Protein AF-A0A941Z2E1-F1 (afdb_monomer)

pLDDT: mean 88.98, std 11.68, range [58.47, 98.69]

Nearest PDB structures (foldseek):
  5fku-assembly1_A  TM=5.922E-01  e=8.505E+00  Escherichia coli K-12

Mean predicted aligned error: 8.79 Å

Foldseek 3Di:
DVVVVVVVVVVVVVVVVVVVVVVVPDDDAAEQEFAPDPVRQVVSVVVCVVCVVVVGHHDYHYHPDDD

Solvent-accessible surface area (backbone atoms only — not comparable to full-atom values): 3907 Å² total; per-residue (Å²): 114,70,69,60,54,53,51,54,52,51,54,51,52,52,53,52,54,56,59,59,60,62,68,79,70,76,70,81,57,46,76,33,69,14,40,74,42,76,69,35,47,54,52,25,50,54,51,28,54,52,35,45,77,71,74,37,60,48,41,70,49,74,55,55,65,84,133

Sequence (67 aa):
MYRAALLAWRVLACALMAALSTAAAAAEPVTVGSKRFTESYVLGEIVRQTLERAGVPAVHRRGLGNT

Radius of gyration: 22.79 Å; Cα contacts (8 Å, |Δi|>4): 64; chains: 1; bounding box: 50×19×58 Å

Secondary structure (DSSP, 8-state):
-HHHHHHHHHHHHHHHHHHHHHHTT-PPPEEEE--SSHHHHHHHHHHHHHHHHTT--EEEE------

Structure (mmCIF, N/CA/C/O backbone):
data_AF-A0A941Z2E1-F1
#
_entry.id   AF-A0A941Z2E1-F1
#
loop_
_atom_site.group_PDB
_atom_site.id
_atom_site.type_symbol
_atom_site.label_atom_id
_atom_site.label_alt_id
_atom_site.label_comp_id
_atom_site.label_asym_id
_atom_site.label_entity_id
_atom_site.label_seq_id
_atom_site.pdbx_PDB_ins_code
_atom_site.Cartn_x
_atom_site.Cartn_y
_atom_site.Cartn_z
_atom_site.occupancy
_atom_site.B_iso_or_equiv
_atom_site.auth_seq_id
_atom_site.auth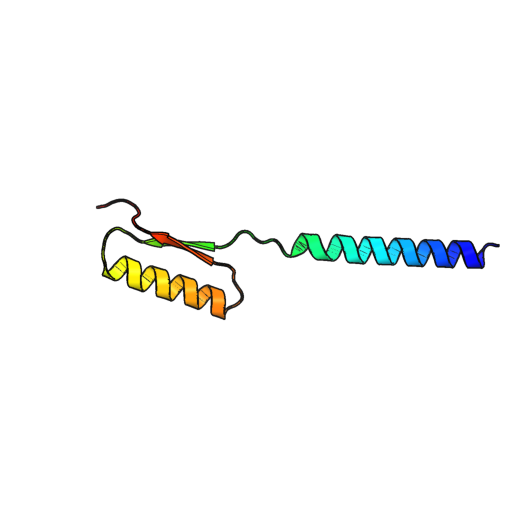_comp_id
_atom_site.auth_asym_id
_atom_site.auth_atom_id
_atom_site.pdbx_PDB_model_num
ATOM 1 N N . MET A 1 1 ? -34.949 7.542 40.447 1.00 62.19 1 MET A N 1
ATOM 2 C CA . MET A 1 1 ? -34.732 8.520 39.354 1.00 62.19 1 MET A CA 1
ATOM 3 C C . MET A 1 1 ? -33.245 8.709 39.025 1.00 62.19 1 MET A C 1
ATOM 5 O O . MET A 1 1 ? -32.879 8.477 37.883 1.00 62.19 1 MET A O 1
ATOM 9 N N . TYR A 1 2 ? -32.357 8.973 39.995 1.00 70.62 2 TYR A N 1
ATOM 10 C CA . TYR A 1 2 ? -30.906 9.149 39.752 1.00 70.62 2 TYR A CA 1
ATOM 11 C C . TYR A 1 2 ? -30.170 7.953 39.106 1.00 70.62 2 TYR A C 1
ATOM 13 O O . TYR A 1 2 ? -29.312 8.150 38.254 1.00 70.62 2 TYR A O 1
ATOM 21 N N . ARG A 1 3 ? -30.524 6.701 39.445 1.00 75.69 3 ARG A N 1
ATOM 22 C CA . ARG A 1 3 ? -29.869 5.495 38.885 1.00 75.69 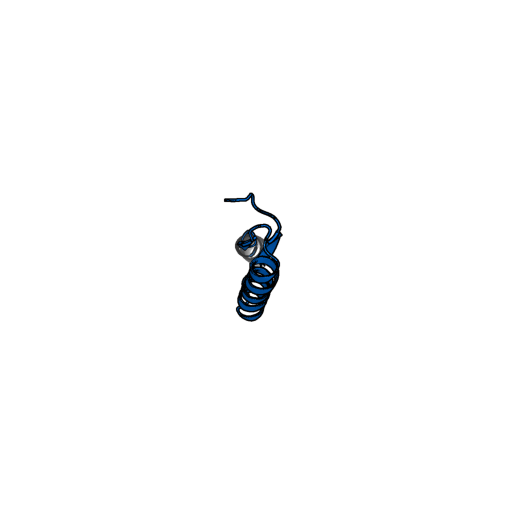3 ARG A CA 1
ATOM 23 C C . ARG A 1 3 ? -30.130 5.288 37.387 1.00 75.69 3 ARG A C 1
ATOM 25 O O . ARG A 1 3 ? -29.236 4.840 36.682 1.00 75.69 3 ARG A O 1
ATOM 32 N N . ALA A 1 4 ? -31.325 5.631 36.904 1.00 78.19 4 ALA A N 1
ATOM 33 C CA . ALA A 1 4 ? -31.668 5.531 35.484 1.00 78.19 4 ALA A CA 1
ATOM 34 C C . ALA A 1 4 ? -30.945 6.609 34.657 1.00 78.19 4 ALA A C 1
ATOM 36 O O . ALA A 1 4 ? -30.412 6.311 33.593 1.00 78.19 4 ALA A O 1
ATOM 37 N N . ALA A 1 5 ? -30.837 7.829 35.195 1.00 81.81 5 ALA A N 1
ATOM 38 C CA . ALA A 1 5 ? -30.060 8.910 34.587 1.00 81.81 5 ALA A CA 1
ATOM 39 C C . ALA A 1 5 ? -28.555 8.579 34.517 1.00 81.81 5 ALA A C 1
ATOM 41 O O . ALA A 1 5 ? -27.918 8.799 33.491 1.00 81.81 5 ALA A O 1
ATOM 42 N N . LEU A 1 6 ? -28.002 7.967 35.572 1.00 84.00 6 LEU A N 1
ATOM 43 C CA . LEU A 1 6 ? -26.616 7.481 35.600 1.00 84.00 6 LEU A CA 1
ATOM 44 C C . LEU A 1 6 ? -26.346 6.398 34.543 1.00 84.00 6 LEU A C 1
ATOM 46 O O . LEU A 1 6 ? -25.287 6.407 33.922 1.00 84.00 6 LEU A O 1
ATOM 50 N N . LEU A 1 7 ? -27.283 5.471 34.321 1.00 88.56 7 LEU A N 1
ATOM 51 C CA . LEU A 1 7 ? -27.149 4.444 33.281 1.00 88.56 7 LEU A CA 1
ATOM 52 C C . LEU A 1 7 ? -27.202 5.053 31.875 1.00 88.56 7 LEU A C 1
ATOM 54 O O . LEU A 1 7 ? -26.349 4.736 31.050 1.00 88.56 7 LEU A O 1
ATOM 58 N N . ALA A 1 8 ? -28.139 5.972 31.628 1.00 89.00 8 ALA A N 1
ATOM 59 C CA . ALA A 1 8 ? -28.244 6.677 30.351 1.00 89.00 8 ALA A CA 1
ATOM 60 C C . ALA A 1 8 ? -26.959 7.457 30.017 1.00 89.00 8 ALA A C 1
ATOM 62 O O . ALA A 1 8 ? -26.465 7.386 28.893 1.00 89.00 8 ALA A O 1
ATOM 63 N N . TRP A 1 9 ? -26.363 8.126 31.011 1.00 90.62 9 TRP A N 1
ATOM 64 C CA . TRP A 1 9 ? -25.110 8.861 30.830 1.00 90.62 9 TRP A CA 1
ATOM 65 C C . TRP A 1 9 ? -23.925 7.944 30.497 1.00 90.62 9 TRP A C 1
ATOM 67 O O . TRP A 1 9 ? -23.102 8.272 29.645 1.00 90.62 9 TRP A O 1
ATOM 77 N N . ARG A 1 10 ? -23.850 6.763 31.125 1.00 93.44 10 ARG A N 1
ATOM 78 C CA . ARG A 1 10 ? -22.801 5.767 30.839 1.00 93.44 10 ARG A CA 1
ATOM 79 C C . ARG A 1 10 ? -22.926 5.196 29.431 1.00 93.44 10 ARG A C 1
ATOM 81 O O . ARG A 1 10 ? -21.915 5.059 28.752 1.00 93.44 10 ARG A O 1
ATOM 88 N N . VAL A 1 11 ? -24.148 4.909 28.981 1.00 93.56 11 VAL A N 1
ATOM 89 C CA . VAL A 1 11 ? -24.406 4.431 27.613 1.00 93.56 11 VAL A CA 1
ATOM 90 C C . VAL A 1 11 ? -24.005 5.491 26.587 1.00 93.56 11 VAL A C 1
ATOM 92 O O . VAL A 1 11 ? -23.300 5.173 25.630 1.00 93.56 11 VAL A O 1
ATOM 95 N N . LEU A 1 12 ? -24.379 6.753 26.816 1.00 94.06 12 LEU A N 1
ATOM 96 C CA . LEU A 1 12 ? -24.002 7.862 25.939 1.00 94.06 12 LEU A CA 1
ATOM 97 C C . LEU A 1 12 ? -22.477 8.047 25.874 1.00 94.06 12 LEU A C 1
ATOM 99 O O . LEU A 1 12 ? -21.921 8.180 24.786 1.00 94.06 12 LEU A O 1
ATOM 103 N N . ALA A 1 13 ? -21.791 7.994 27.020 1.00 92.88 13 ALA A N 1
ATOM 104 C CA . ALA A 1 13 ? -20.334 8.097 27.079 1.00 92.88 13 ALA A CA 1
ATOM 105 C C . ALA A 1 13 ? -19.632 6.944 26.337 1.00 92.88 13 ALA A C 1
ATOM 107 O O . ALA A 1 13 ? -18.693 7.186 25.578 1.00 92.88 13 ALA A O 1
ATOM 108 N N . CYS A 1 14 ? -20.105 5.701 26.496 1.00 92.44 14 CYS A N 1
ATOM 109 C CA . CYS A 1 14 ? -19.578 4.550 25.755 1.00 92.44 14 CYS A CA 1
ATOM 110 C C . CYS A 1 14 ? -19.792 4.685 24.241 1.00 92.44 14 CYS A C 1
ATOM 112 O O . CYS A 1 14 ? -18.875 4.393 23.475 1.00 92.44 14 CYS A O 1
ATOM 114 N N . ALA A 1 15 ? -20.964 5.156 23.806 1.00 90.25 15 ALA A N 1
ATOM 115 C CA . ALA A 1 15 ? -21.250 5.380 22.390 1.00 90.25 15 ALA A CA 1
ATOM 116 C C . ALA A 1 15 ? -20.329 6.452 21.781 1.00 90.25 15 ALA A C 1
ATOM 118 O O . ALA A 1 15 ? -19.795 6.257 20.689 1.00 90.25 15 ALA A O 1
ATOM 119 N N . LEU A 1 16 ? -20.077 7.546 22.510 1.00 90.00 16 LEU A N 1
ATOM 120 C CA . LEU A 1 16 ? -19.142 8.595 22.089 1.00 90.00 16 LEU A CA 1
ATOM 121 C C . LEU A 1 16 ? -17.698 8.086 21.982 1.00 90.00 16 LEU A C 1
ATOM 123 O O . LEU A 1 16 ? -17.015 8.387 21.005 1.00 90.00 16 LEU A O 1
ATOM 127 N N . MET A 1 17 ? -17.237 7.288 22.950 1.00 87.06 17 MET A N 1
ATOM 128 C CA . MET A 1 17 ? -15.891 6.702 22.906 1.00 87.06 17 MET A CA 1
ATOM 129 C C . MET A 1 17 ? -15.727 5.733 21.725 1.00 87.06 17 MET A C 1
ATOM 131 O O . MET A 1 17 ? -14.709 5.773 21.031 1.00 87.06 17 MET A O 1
ATOM 135 N N . ALA A 1 18 ? -16.739 4.905 21.447 1.00 84.88 18 ALA A N 1
ATOM 136 C CA . ALA A 1 18 ? -16.724 3.996 20.302 1.00 84.88 18 ALA A CA 1
ATOM 137 C C . ALA A 1 18 ? -16.695 4.755 18.963 1.00 84.88 18 ALA A C 1
ATOM 139 O O . ALA A 1 18 ? -15.928 4.394 18.072 1.00 84.88 18 ALA A O 1
ATOM 140 N N . ALA A 1 19 ? -17.461 5.844 18.842 1.00 82.38 19 ALA A N 1
ATOM 141 C CA . ALA A 1 19 ? -17.491 6.676 17.639 1.00 82.38 19 ALA A CA 1
ATOM 142 C C . ALA A 1 19 ? -16.169 7.427 17.385 1.00 82.38 19 ALA A C 1
ATOM 144 O O . ALA A 1 19 ? -15.754 7.577 16.239 1.00 82.38 19 ALA A O 1
ATOM 145 N N . LEU A 1 20 ? -15.468 7.872 18.434 1.00 78.00 20 LEU A N 1
ATOM 146 C CA . LEU A 1 20 ? -14.145 8.495 18.276 1.00 78.00 20 LEU A CA 1
ATOM 147 C C . LEU A 1 20 ? -13.062 7.489 17.851 1.00 78.00 20 LEU A C 1
ATOM 149 O O . LEU A 1 20 ? -12.100 7.867 17.186 1.00 78.00 20 LEU A O 1
ATOM 153 N N . SER A 1 21 ? -13.227 6.210 18.195 1.00 69.62 21 SER A N 1
ATOM 154 C CA . SER A 1 21 ? -12.243 5.161 17.895 1.00 69.62 21 SER A CA 1
ATOM 155 C C . SER A 1 21 ? -12.130 4.862 16.394 1.00 69.62 21 SER A C 1
ATOM 157 O O . SER A 1 21 ? -11.077 4.431 15.930 1.00 69.62 21 SER A O 1
ATOM 159 N N . THR A 1 22 ? -13.183 5.115 15.608 1.00 62.22 22 THR A N 1
ATOM 160 C CA . THR A 1 22 ? -13.199 4.812 14.167 1.00 62.22 22 THR A CA 1
ATOM 161 C C . THR A 1 22 ? -12.515 5.878 13.311 1.00 62.22 22 THR A C 1
ATOM 163 O O . THR A 1 22 ? -12.063 5.575 12.211 1.00 62.22 22 THR A O 1
ATOM 166 N N . ALA A 1 23 ? -12.400 7.117 13.800 1.00 59.50 23 ALA A N 1
ATOM 167 C CA . ALA A 1 23 ? -11.791 8.214 13.042 1.00 59.50 23 ALA A CA 1
ATOM 168 C C . ALA A 1 23 ? -10.257 8.100 12.942 1.00 59.50 23 ALA A C 1
ATOM 170 O O . ALA A 1 23 ? -9.657 8.623 12.009 1.00 59.50 23 ALA A O 1
ATOM 171 N N . ALA A 1 24 ? -9.620 7.379 13.869 1.00 58.47 24 ALA A N 1
ATOM 172 C CA . ALA A 1 24 ? -8.166 7.222 13.914 1.00 58.47 24 ALA A CA 1
ATOM 173 C C . ALA A 1 24 ? -7.599 6.235 12.869 1.00 58.47 24 ALA A C 1
ATOM 175 O O . ALA A 1 24 ? -6.383 6.122 12.743 1.00 58.47 24 ALA A O 1
ATOM 176 N N . ALA A 1 25 ? -8.450 5.518 12.123 1.00 60.53 25 ALA A N 1
ATOM 177 C CA . ALA A 1 25 ? -8.030 4.434 11.230 1.00 60.53 25 ALA A CA 1
ATOM 178 C C . ALA A 1 25 ? -7.888 4.827 9.744 1.00 60.53 25 ALA A C 1
ATOM 180 O O . ALA A 1 25 ? -7.472 3.999 8.936 1.00 60.53 25 ALA A O 1
ATOM 181 N N . ALA A 1 26 ? -8.214 6.063 9.358 1.00 66.62 26 ALA A N 1
ATOM 182 C CA . ALA A 1 26 ? -8.143 6.509 7.965 1.00 66.62 26 ALA A CA 1
ATOM 183 C C . ALA A 1 26 ? -6.786 7.167 7.652 1.00 66.62 26 ALA A C 1
ATOM 185 O O . ALA A 1 26 ? -6.705 8.374 7.436 1.00 66.62 26 ALA A O 1
ATOM 186 N N . ALA A 1 27 ? -5.702 6.38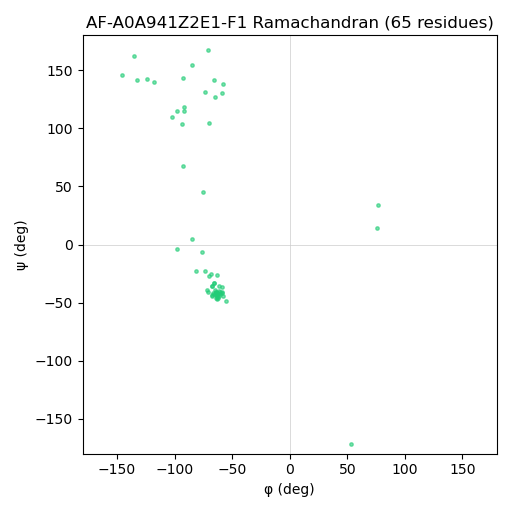8 7.667 1.00 74.69 27 ALA A N 1
ATOM 187 C CA . ALA A 1 27 ? -4.430 6.856 7.119 1.00 74.69 27 ALA A CA 1
ATOM 188 C C . ALA A 1 27 ? -4.507 6.866 5.583 1.00 74.69 27 ALA A C 1
ATOM 190 O O . ALA A 1 27 ? -4.921 5.876 4.978 1.00 74.69 27 ALA A O 1
ATOM 191 N N . GLU A 1 28 ? -4.102 7.974 4.957 1.00 89.06 28 GLU A N 1
ATOM 192 C CA . GLU A 1 28 ? -4.002 8.060 3.496 1.00 89.06 28 GLU A CA 1
ATOM 193 C C . GLU A 1 28 ? -3.054 6.974 2.953 1.00 89.06 28 GLU A C 1
ATOM 195 O O . GLU A 1 28 ? -1.991 6.734 3.539 1.00 89.06 28 GLU A O 1
ATOM 200 N N . PRO A 1 29 ? -3.403 6.308 1.837 1.00 93.81 29 PRO A N 1
ATOM 201 C CA . PRO A 1 29 ? -2.583 5.244 1.284 1.00 93.81 29 PRO A CA 1
ATOM 202 C C . PRO A 1 29 ? -1.239 5.772 0.775 1.00 93.81 29 PRO A C 1
ATOM 204 O O . PRO A 1 29 ? -1.139 6.819 0.129 1.00 93.81 29 PRO A O 1
ATOM 207 N N . VAL A 1 30 ? -0.186 4.989 0.994 1.00 96.75 30 VAL A N 1
ATOM 208 C CA . VAL A 1 30 ? 1.156 5.291 0.493 1.00 96.75 30 VAL A CA 1
ATOM 209 C C . VAL A 1 30 ? 1.160 5.243 -1.035 1.00 96.75 30 VAL A C 1
ATOM 211 O O . VAL A 1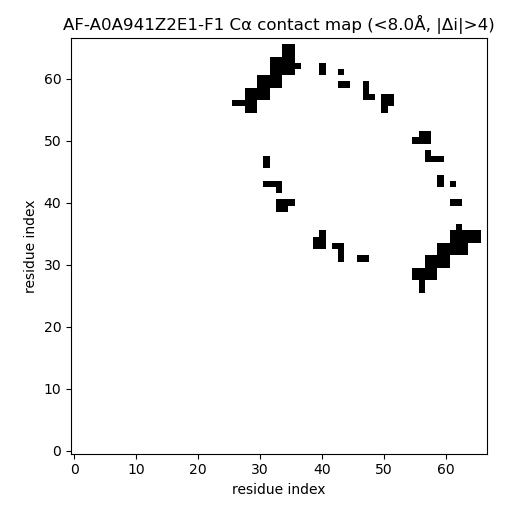 30 ? 0.774 4.246 -1.643 1.00 96.75 30 VAL A O 1
ATOM 214 N N . THR A 1 31 ? 1.642 6.305 -1.681 1.00 97.75 31 THR A N 1
ATOM 215 C CA . THR A 1 31 ? 1.794 6.333 -3.141 1.00 97.75 31 THR A CA 1
ATOM 216 C C . THR A 1 31 ? 3.185 5.861 -3.554 1.00 97.75 31 THR A C 1
ATOM 218 O O . THR A 1 31 ? 4.183 6.532 -3.296 1.00 97.75 31 THR A O 1
ATOM 221 N N . VAL A 1 32 ? 3.251 4.734 -4.260 1.00 98.19 32 VAL A N 1
ATOM 222 C CA . VAL A 1 32 ? 4.471 4.211 -4.883 1.00 98.19 32 VAL A CA 1
ATOM 223 C C . VAL A 1 32 ? 4.561 4.735 -6.312 1.00 98.19 32 VAL A C 1
ATOM 225 O O . VAL A 1 32 ? 3.691 4.457 -7.132 1.00 98.19 32 VAL A O 1
ATOM 228 N N . GLY A 1 33 ? 5.602 5.501 -6.625 1.00 97.62 33 GLY A N 1
ATOM 229 C CA . GLY A 1 33 ? 5.840 6.033 -7.966 1.00 97.62 33 GLY A CA 1
ATOM 230 C C . GLY A 1 33 ? 6.746 5.141 -8.815 1.00 97.62 33 GLY A C 1
ATOM 231 O O . GLY A 1 33 ? 7.731 4.614 -8.305 1.00 97.62 33 GLY A O 1
ATOM 232 N N . SER A 1 34 ? 6.480 5.031 -10.120 1.00 97.62 34 SER A N 1
ATOM 233 C CA . SER A 1 34 ? 7.404 4.391 -11.074 1.00 97.62 34 SER A CA 1
ATOM 234 C C . SER A 1 34 ? 7.620 5.224 -12.336 1.00 97.62 34 SER A C 1
ATOM 236 O O . SER A 1 34 ? 6.692 5.842 -12.860 1.00 97.62 34 SER A O 1
ATOM 238 N N . LYS A 1 35 ? 8.858 5.235 -12.841 1.00 95.56 35 LYS A N 1
ATOM 239 C CA . LYS A 1 35 ? 9.227 5.8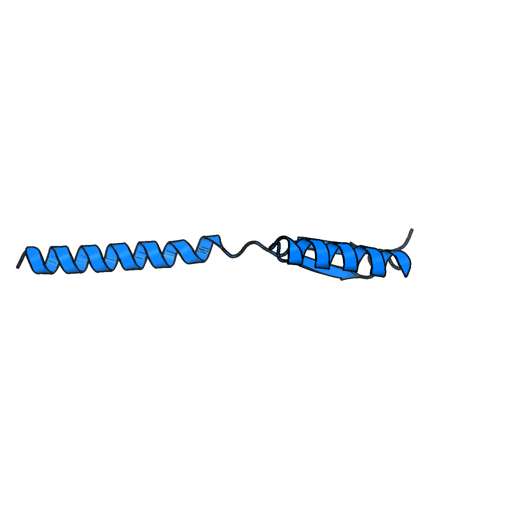65 -14.122 1.00 95.56 35 LYS A CA 1
ATOM 240 C C . LYS A 1 35 ? 8.683 5.074 -15.314 1.00 95.56 35 LYS A C 1
ATOM 242 O O . LYS A 1 35 ? 8.264 3.931 -15.158 1.00 95.56 35 LYS A O 1
ATOM 247 N N . ARG A 1 36 ? 8.716 5.658 -16.519 1.00 95.38 36 ARG A N 1
ATOM 248 C CA . ARG A 1 36 ? 8.285 5.022 -17.787 1.00 95.38 36 ARG A CA 1
ATOM 249 C C . ARG A 1 36 ? 9.281 3.978 -18.333 1.00 95.38 36 ARG A C 1
ATOM 251 O O . ARG A 1 36 ? 9.557 3.959 -19.527 1.00 95.38 36 ARG A O 1
ATOM 258 N N . PHE A 1 37 ? 9.789 3.112 -17.462 1.00 94.75 37 PHE A N 1
ATOM 259 C CA . PHE A 1 37 ? 10.595 1.939 -17.810 1.00 94.75 37 PHE A CA 1
ATOM 260 C C . PHE A 1 37 ? 9.856 0.684 -17.347 1.00 94.75 37 PHE A C 1
ATOM 262 O O . PHE A 1 37 ? 9.281 0.679 -16.255 1.00 94.75 37 PHE A O 1
ATOM 269 N N . THR A 1 38 ? 9.868 -0.378 -18.150 1.00 95.88 38 THR A N 1
ATOM 270 C CA . THR A 1 38 ? 9.132 -1.617 -17.848 1.00 95.88 38 THR A CA 1
ATOM 271 C C . THR A 1 38 ? 9.578 -2.217 -16.515 1.00 95.88 38 THR A C 1
ATOM 273 O O . THR A 1 38 ? 8.744 -2.600 -15.693 1.00 95.88 38 THR A O 1
ATOM 276 N N . GLU A 1 39 ? 10.881 -2.202 -16.244 1.00 97.25 39 GLU A N 1
ATOM 277 C CA . GLU A 1 39 ? 11.475 -2.661 -14.988 1.00 97.25 39 GLU A CA 1
ATOM 278 C C . GLU A 1 39 ? 10.950 -1.851 -13.798 1.00 97.25 39 GLU A C 1
ATOM 280 O O . GLU A 1 39 ? 10.613 -2.408 -12.755 1.00 97.25 39 GLU A O 1
ATOM 285 N N . SER A 1 40 ? 10.804 -0.533 -13.966 1.00 96.56 40 SER A N 1
ATOM 286 C CA . SER A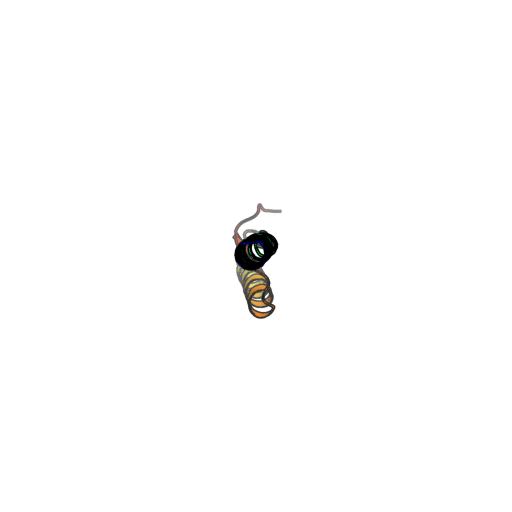 1 40 ? 10.277 0.342 -12.915 1.00 96.56 40 SER A CA 1
ATOM 287 C C . SER A 1 40 ? 8.812 0.045 -12.592 1.00 96.56 40 SER A C 1
ATOM 289 O O . SER A 1 40 ? 8.417 0.173 -11.435 1.00 96.56 40 SER A O 1
ATOM 291 N N . TYR A 1 41 ? 8.000 -0.371 -13.569 1.00 97.00 41 TYR A N 1
ATOM 292 C CA . TYR A 1 41 ? 6.618 -0.794 -13.310 1.00 97.00 41 TYR A CA 1
ATOM 293 C C . TYR A 1 41 ? 6.564 -2.082 -12.493 1.00 97.00 41 TYR A C 1
ATOM 295 O O . TYR A 1 41 ? 5.784 -2.167 -11.547 1.00 97.00 41 TYR A O 1
ATOM 303 N N . VAL A 1 42 ? 7.407 -3.062 -12.817 1.00 98.12 42 VAL A N 1
ATOM 304 C CA . VAL A 1 42 ? 7.472 -4.315 -12.051 1.00 98.12 42 VAL A CA 1
ATOM 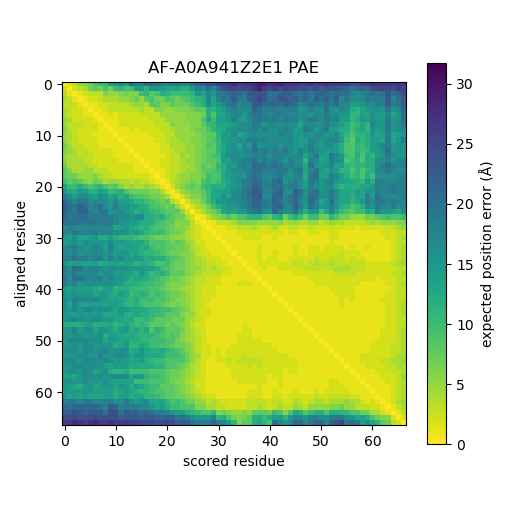305 C C . VAL A 1 42 ? 7.920 -4.037 -10.615 1.00 98.12 42 VAL A C 1
ATOM 307 O O . VAL A 1 42 ? 7.269 -4.481 -9.671 1.00 98.12 42 VAL A O 1
ATOM 310 N N . LEU A 1 43 ? 8.974 -3.239 -10.433 1.00 98.25 43 LEU A N 1
ATOM 311 C CA . LEU A 1 43 ? 9.477 -2.884 -9.104 1.00 98.25 43 LEU A CA 1
ATOM 312 C C . LEU A 1 43 ? 8.458 -2.084 -8.282 1.00 98.25 43 LEU A C 1
ATOM 314 O O . LEU A 1 43 ? 8.256 -2.384 -7.107 1.00 98.25 43 LEU A O 1
ATOM 318 N N . GLY A 1 44 ? 7.776 -1.108 -8.890 1.00 98.31 44 GLY A N 1
ATOM 319 C CA . GLY A 1 44 ? 6.730 -0.342 -8.208 1.00 98.31 44 GLY A CA 1
ATOM 320 C C . GLY A 1 44 ? 5.568 -1.220 -7.737 1.00 98.31 44 GLY A C 1
ATOM 321 O O . GLY A 1 44 ? 5.033 -1.021 -6.646 1.00 98.31 44 GLY A O 1
ATOM 322 N N . GLU A 1 45 ? 5.224 -2.248 -8.511 1.00 98.50 45 GLU A N 1
ATOM 323 C CA . GLU A 1 45 ? 4.180 -3.198 -8.140 1.00 98.50 45 GLU A CA 1
ATOM 324 C C . GLU A 1 45 ? 4.609 -4.122 -6.992 1.00 98.50 45 GLU A C 1
ATOM 326 O O . GLU A 1 45 ? 3.838 -4.337 -6.056 1.00 98.50 45 GLU A O 1
ATOM 331 N N . ILE A 1 46 ? 5.860 -4.596 -7.005 1.00 98.69 46 ILE A N 1
ATOM 332 C CA . ILE A 1 46 ? 6.439 -5.376 -5.900 1.00 98.69 46 ILE A CA 1
ATOM 333 C C . ILE A 1 46 ? 6.396 -4.570 -4.596 1.00 98.69 46 ILE A C 1
ATOM 335 O O . ILE A 1 46 ? 5.991 -5.098 -3.558 1.00 98.69 46 ILE A O 1
ATOM 339 N N . VAL A 1 47 ? 6.763 -3.286 -4.634 1.00 98.69 47 VAL A N 1
ATOM 340 C CA . VAL A 1 47 ? 6.719 -2.415 -3.449 1.00 98.69 47 VAL A CA 1
ATOM 341 C C . VAL A 1 47 ? 5.281 -2.220 -2.960 1.00 98.69 47 VAL A C 1
ATOM 343 O O . VAL A 1 47 ? 5.034 -2.394 -1.766 1.00 98.69 47 VAL A O 1
ATOM 346 N N . ARG A 1 48 ? 4.318 -1.935 -3.853 1.00 98.69 48 ARG A N 1
ATOM 347 C CA . ARG A 1 48 ? 2.894 -1.797 -3.483 1.00 98.69 48 ARG A CA 1
ATOM 348 C C . ARG A 1 48 ? 2.380 -3.051 -2.770 1.00 98.69 48 ARG A C 1
ATOM 350 O O . ARG A 1 48 ? 1.812 -2.949 -1.689 1.00 98.69 48 ARG A O 1
ATOM 357 N N . GLN A 1 49 ? 2.636 -4.229 -3.337 1.00 98.62 49 GLN A N 1
ATOM 358 C CA . GLN A 1 49 ? 2.213 -5.504 -2.747 1.00 98.62 49 GLN A CA 1
ATOM 359 C C . GLN A 1 49 ? 2.914 -5.800 -1.418 1.00 98.62 49 GLN A C 1
ATOM 361 O O . GLN A 1 49 ? 2.323 -6.406 -0.527 1.00 98.62 49 GLN A O 1
ATOM 366 N N . THR A 1 50 ? 4.171 -5.382 -1.267 1.00 98.69 50 THR A N 1
ATOM 367 C CA . THR A 1 50 ? 4.917 -5.542 -0.012 1.00 98.69 50 THR A CA 1
ATOM 368 C C . THR A 1 50 ? 4.295 -4.702 1.103 1.00 98.69 50 THR A C 1
ATOM 370 O O . THR A 1 50 ? 4.117 -5.204 2.211 1.00 98.69 50 THR A O 1
ATOM 373 N N . LEU A 1 51 ? 3.907 -3.459 0.800 1.00 98.06 51 LEU A N 1
ATOM 374 C CA . LEU A 1 51 ? 3.199 -2.580 1.734 1.00 98.06 51 LEU A CA 1
ATOM 375 C C . LEU A 1 51 ? 1.843 -3.166 2.139 1.00 98.06 51 LEU A C 1
ATOM 377 O O . LEU A 1 51 ? 1.558 -3.265 3.331 1.00 98.06 51 LEU A O 1
ATOM 381 N N 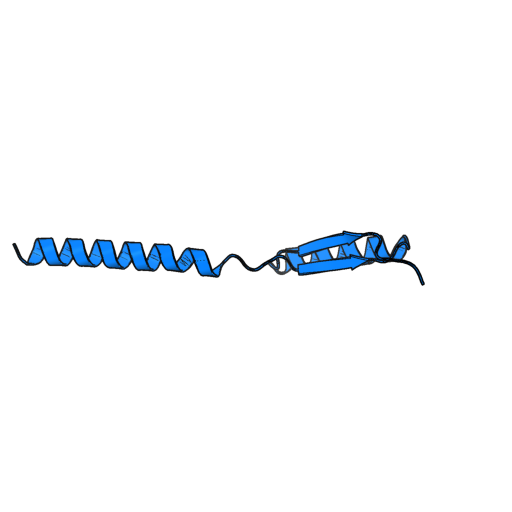. GLU A 1 52 ? 1.056 -3.654 1.178 1.00 96.94 52 GLU A N 1
ATOM 382 C CA . GLU A 1 52 ? -0.241 -4.277 1.475 1.00 96.94 52 GLU A CA 1
ATOM 383 C C . GLU A 1 52 ? -0.106 -5.508 2.377 1.00 96.94 52 GLU A C 1
ATOM 385 O O . GLU A 1 52 ? -0.860 -5.656 3.339 1.00 96.94 52 GLU A O 1
ATOM 390 N N . ARG A 1 53 ? 0.891 -6.367 2.126 1.00 98.00 53 ARG A N 1
ATOM 391 C CA . ARG A 1 53 ? 1.186 -7.527 2.989 1.00 98.00 53 ARG A CA 1
ATOM 392 C C . ARG A 1 53 ? 1.605 -7.122 4.403 1.00 98.00 53 ARG A C 1
ATOM 394 O O . ARG A 1 53 ? 1.398 -7.896 5.331 1.00 98.00 53 ARG A O 1
ATOM 401 N N . ALA A 1 54 ? 2.173 -5.929 4.569 1.00 97.31 54 ALA A N 1
ATOM 402 C CA . ALA A 1 54 ? 2.519 -5.353 5.866 1.00 97.31 54 ALA A CA 1
ATOM 403 C C . ALA A 1 54 ? 1.342 -4.613 6.537 1.00 97.31 54 ALA A C 1
ATOM 405 O O . ALA A 1 54 ? 1.530 -3.992 7.581 1.00 97.31 54 ALA A O 1
ATOM 406 N N . GLY A 1 55 ? 0.138 -4.654 5.952 1.00 94.88 55 GLY A N 1
ATOM 407 C CA . GLY A 1 55 ? -1.036 -3.945 6.464 1.00 94.88 55 GLY A CA 1
ATOM 408 C C . GLY A 1 55 ? -1.018 -2.440 6.192 1.00 94.88 55 GLY A C 1
ATOM 409 O O . GLY A 1 55 ? -1.801 -1.708 6.792 1.00 94.88 55 GLY A O 1
ATOM 410 N N . VAL A 1 56 ? -0.142 -1.969 5.299 1.00 95.62 56 VAL A N 1
ATOM 411 C CA . VAL A 1 56 ? -0.055 -0.563 4.894 1.00 95.62 56 VAL A CA 1
ATOM 412 C C . VAL A 1 56 ? -0.826 -0.376 3.583 1.00 95.62 56 VAL A C 1
ATOM 414 O O . VAL A 1 56 ? -0.410 -0.921 2.557 1.00 95.62 56 VAL A O 1
ATOM 417 N N . PRO A 1 57 ? -1.927 0.399 3.569 1.00 95.31 57 PRO A N 1
ATOM 418 C CA . PRO A 1 57 ? -2.635 0.719 2.335 1.00 95.31 57 PRO A CA 1
ATOM 419 C C . PRO A 1 57 ? -1.697 1.426 1.352 1.00 95.31 57 PRO A C 1
ATOM 421 O O . PRO A 1 57 ? -1.021 2.387 1.725 1.00 95.31 57 PRO A O 1
ATOM 424 N N . ALA A 1 58 ? -1.643 0.967 0.101 1.00 97.44 58 ALA A N 1
ATOM 425 C CA . ALA A 1 58 ? -0.742 1.529 -0.898 1.00 97.44 58 ALA A CA 1
ATOM 426 C C . ALA A 1 58 ? -1.336 1.530 -2.311 1.00 97.44 58 ALA A C 1
ATOM 428 O O . ALA A 1 58 ? -2.039 0.607 -2.720 1.00 97.44 58 ALA A O 1
ATOM 429 N N . VAL A 1 59 ? -0.988 2.550 -3.093 1.00 98.00 59 VAL A N 1
ATOM 430 C CA . VAL A 1 59 ? -1.377 2.708 -4.501 1.00 98.00 59 VAL A CA 1
ATOM 431 C C . VAL A 1 59 ? -0.139 2.867 -5.377 1.00 98.00 59 VAL A C 1
ATOM 433 O O . VAL A 1 59 ? 0.825 3.526 -4.994 1.00 98.00 59 VAL A O 1
ATOM 436 N N . HIS A 1 60 ? -0.150 2.285 -6.577 1.00 98.38 60 HIS A N 1
ATOM 437 C CA . HIS A 1 60 ? 0.967 2.387 -7.518 1.00 98.38 60 HIS A CA 1
ATOM 438 C C . HIS A 1 60 ? 0.654 3.399 -8.628 1.00 98.38 60 HIS A C 1
ATOM 440 O O . HIS A 1 60 ? -0.175 3.166 -9.510 1.00 98.38 60 HIS A O 1
ATOM 446 N N . ARG A 1 61 ? 1.350 4.538 -8.594 1.00 97.75 61 ARG A N 1
ATOM 447 C CA . ARG A 1 61 ? 1.279 5.611 -9.588 1.00 97.75 61 ARG A CA 1
ATOM 448 C C . ARG A 1 61 ? 2.362 5.424 -10.652 1.00 97.75 61 ARG A C 1
ATOM 450 O O . ARG A 1 61 ? 3.536 5.723 -10.436 1.00 97.75 61 ARG A O 1
ATOM 457 N N . ARG A 1 62 ? 1.946 4.955 -11.828 1.00 96.94 62 ARG A N 1
ATOM 458 C CA . ARG A 1 62 ? 2.838 4.638 -12.952 1.00 96.94 62 ARG A CA 1
ATOM 459 C C . ARG A 1 62 ? 3.180 5.842 -13.822 1.00 96.94 62 ARG A C 1
ATOM 461 O O . ARG A 1 62 ? 2.381 6.760 -13.979 1.00 96.94 62 ARG A O 1
ATOM 468 N N . GLY A 1 63 ? 4.330 5.754 -14.483 1.00 93.56 63 GLY A N 1
ATOM 469 C CA . GLY A 1 63 ? 4.687 6.585 -15.631 1.00 93.56 63 GLY A CA 1
ATOM 470 C C . GLY A 1 63 ? 5.117 8.006 -15.278 1.00 93.56 63 GLY A C 1
ATOM 471 O O . GLY A 1 63 ? 4.847 8.933 -16.039 1.00 93.56 63 GLY A O 1
ATOM 472 N N . LEU A 1 64 ? 5.782 8.167 -14.136 1.00 91.00 64 LEU A N 1
ATOM 473 C CA . LEU A 1 64 ? 6.338 9.431 -13.672 1.00 91.00 64 LEU A CA 1
ATOM 474 C C . LEU A 1 64 ? 7.534 9.842 -14.529 1.00 91.00 64 LEU A C 1
ATOM 476 O O . LEU A 1 64 ? 8.624 9.298 -14.366 1.00 91.00 64 LEU A O 1
ATOM 480 N N . GLY A 1 65 ? 7.311 10.819 -15.407 1.00 86.44 65 GLY A N 1
ATOM 481 C CA . GLY A 1 65 ?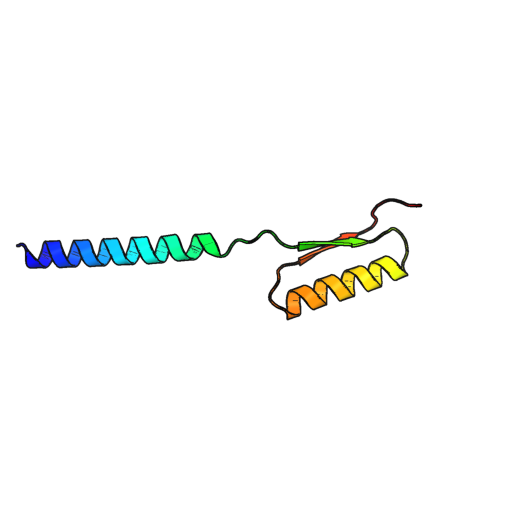 8.354 11.479 -16.184 1.00 86.44 65 GLY A CA 1
ATOM 482 C C . GLY A 1 65 ? 9.271 10.539 -16.974 1.00 86.44 65 GLY A C 1
ATOM 483 O O . GLY A 1 65 ? 9.067 9.327 -17.099 1.00 86.44 65 GLY A O 1
ATOM 484 N N . ASN A 1 66 ? 10.301 11.150 -17.526 1.00 79.31 66 ASN A N 1
ATOM 485 C CA . ASN A 1 66 ? 11.471 10.525 -18.109 1.00 79.31 66 ASN A CA 1
ATOM 486 C C . ASN A 1 66 ? 12.703 11.295 -17.612 1.00 79.31 66 ASN A C 1
ATOM 488 O O . ASN A 1 66 ? 12.588 12.391 -17.063 1.00 79.31 66 ASN A O 1
ATOM 492 N N . THR A 1 67 ? 13.859 10.660 -17.732 1.00 65.69 67 THR A N 1
ATOM 493 C CA . THR A 1 67 ? 15.175 11.296 -17.615 1.00 65.69 67 THR A CA 1
ATOM 494 C C . THR A 1 67 ? 15.792 11.335 -18.991 1.00 65.69 67 THR A C 1
ATOM 496 O O . THR A 1 67 ? 15.601 10.315 -19.696 1.00 65.69 67 THR A O 1
#